Protein AF-A0A2P2GTJ0-F1 (afdb_monomer_lite)

pLDDT: mean 95.36, std 7.03, range [53.28, 98.56]

Radius of gyration: 15.86 Å; chains: 1; bounding box: 34×20×53 Å

Secondary structure (DSSP, 8-state):
---PPPHHHHHHHHHHHHHHHHHHSSS--HHHHHHHHHHHHHHHHHHHHHHHHTT--HHHHHHHHHHHHH-HHHHHHHHHHHHHHHHHT-

Organism: Streptomyces showdoensis (NCBI:txid68268)

Sequence (90 aa):
MAIELSDELIRLQQEAVDARAAATAGSYSAEAWQPWIDAADALQAAITAYAAEKHLLRFDVEKELKFRVLHPEEYAERERKAAEKAAAGK

Foldseek 3Di:
DDDDADPVLLVLVVQLVVLVVQCPVDDHDPVSCVSNVVSVVVNLVVLVVVCVVVVHDSVVSVVNSCCCNVPVPVVVVVVVVVVVVVVVVD

Structure (mmCIF, N/CA/C/O backbone):
data_AF-A0A2P2GTJ0-F1
#
_entry.id   AF-A0A2P2GTJ0-F1
#
loop_
_atom_site.group_PDB
_atom_site.id
_atom_site.type_symbol
_atom_site.label_atom_id
_atom_site.label_alt_id
_atom_site.label_comp_id
_atom_site.label_asym_id
_atom_site.label_entity_id
_atom_site.label_seq_id
_atom_site.pdbx_PDB_ins_code
_atom_site.Cartn_x
_atom_site.Cartn_y
_atom_site.Cartn_z
_atom_site.occupancy
_atom_site.B_iso_or_equiv
_atom_site.auth_seq_id
_atom_site.auth_comp_id
_atom_site.auth_asym_id
_atom_site.auth_atom_id
_atom_site.pdbx_PDB_model_num
ATOM 1 N N . MET A 1 1 ? 9.373 0.245 -17.856 1.00 56.53 1 MET A N 1
ATOM 2 C CA . MET A 1 1 ? 9.697 -1.080 -17.296 1.00 56.53 1 MET A CA 1
ATOM 3 C C . MET A 1 1 ? 8.552 -1.439 -16.373 1.00 56.53 1 MET A C 1
ATOM 5 O O . MET A 1 1 ? 8.198 -0.583 -15.572 1.00 56.53 1 MET A O 1
ATOM 9 N N . ALA A 1 2 ? 7.911 -2.593 -16.559 1.00 78.69 2 ALA A N 1
ATOM 10 C CA . ALA A 1 2 ? 6.904 -3.053 -15.606 1.00 78.69 2 ALA A CA 1
ATOM 11 C C . ALA A 1 2 ? 7.626 -3.413 -14.302 1.00 78.69 2 ALA A C 1
ATOM 13 O O . ALA A 1 2 ? 8.680 -4.051 -14.349 1.00 78.69 2 ALA A O 1
ATOM 14 N N . ILE A 1 3 ? 7.131 -2.920 -13.169 1.00 91.88 3 ILE A N 1
ATOM 15 C CA . ILE A 1 3 ? 7.634 -3.343 -11.865 1.00 91.88 3 ILE A CA 1
ATOM 16 C C . ILE A 1 3 ? 6.853 -4.597 -11.502 1.00 91.88 3 ILE A C 1
ATOM 18 O O . ILE A 1 3 ? 5.654 -4.528 -11.246 1.00 91.88 3 ILE A O 1
ATOM 22 N N . GLU A 1 4 ? 7.536 -5.734 -11.476 1.00 93.44 4 GLU A N 1
ATOM 23 C CA . GLU A 1 4 ? 6.973 -6.950 -10.899 1.00 93.44 4 GLU A CA 1
ATOM 24 C C . GLU A 1 4 ? 6.799 -6.720 -9.395 1.00 93.44 4 GLU A C 1
ATOM 26 O O . GLU A 1 4 ? 7.759 -6.364 -8.710 1.00 93.44 4 GLU A O 1
ATOM 31 N N . LEU A 1 5 ? 5.579 -6.858 -8.883 1.00 95.25 5 LEU A N 1
ATOM 32 C CA . LEU A 1 5 ? 5.266 -6.712 -7.461 1.00 95.25 5 LEU A CA 1
ATOM 33 C C . LEU A 1 5 ? 5.233 -8.091 -6.803 1.00 95.25 5 LEU A C 1
ATOM 35 O O . LEU A 1 5 ? 4.708 -9.035 -7.389 1.00 95.25 5 LEU A O 1
ATOM 39 N N . SER A 1 6 ? 5.748 -8.206 -5.578 1.00 96.25 6 SER A N 1
ATOM 40 C CA . SER A 1 6 ? 5.615 -9.445 -4.811 1.00 96.25 6 SER A CA 1
ATOM 41 C C . SER A 1 6 ? 4.204 -9.601 -4.236 1.00 96.25 6 SER A C 1
ATOM 43 O O . SER A 1 6 ? 3.540 -8.616 -3.895 1.00 96.25 6 SER A O 1
ATOM 45 N N . ASP A 1 7 ? 3.769 -10.850 -4.061 1.00 97.62 7 ASP A N 1
ATOM 46 C CA . ASP A 1 7 ? 2.489 -11.171 -3.415 1.00 97.62 7 ASP A CA 1
ATOM 47 C C 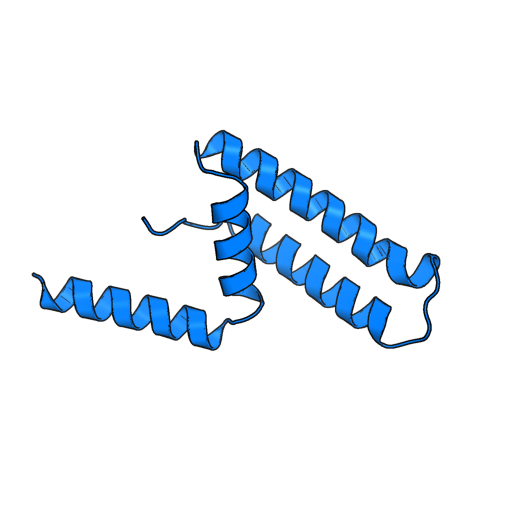. ASP A 1 7 ? 2.418 -10.622 -1.983 1.00 97.62 7 ASP A C 1
ATOM 49 O O . ASP A 1 7 ? 1.360 -10.191 -1.526 1.00 97.62 7 ASP A O 1
ATOM 53 N N . GLU A 1 8 ? 3.555 -10.578 -1.283 1.00 97.38 8 GLU A N 1
ATOM 54 C CA . GLU A 1 8 ? 3.651 -9.995 0.055 1.00 97.38 8 GLU A CA 1
ATOM 55 C C . GLU A 1 8 ? 3.316 -8.500 0.058 1.00 97.38 8 GLU A C 1
ATOM 57 O O . GLU A 1 8 ? 2.517 -8.063 0.887 1.00 97.38 8 GLU A O 1
ATOM 62 N N . LEU A 1 9 ? 3.869 -7.721 -0.880 1.00 98.25 9 LEU A N 1
ATOM 63 C CA . LEU A 1 9 ? 3.564 -6.294 -0.989 1.00 98.25 9 LEU A CA 1
ATOM 64 C C . LEU A 1 9 ? 2.083 -6.063 -1.289 1.00 98.25 9 LEU A C 1
ATOM 66 O O . LEU A 1 9 ? 1.464 -5.179 -0.696 1.00 98.25 9 LEU A O 1
ATOM 70 N N . ILE A 1 10 ? 1.509 -6.871 -2.183 1.00 98.19 10 ILE A N 1
ATOM 71 C CA . ILE A 1 10 ? 0.085 -6.804 -2.535 1.00 98.19 10 ILE A CA 1
ATOM 72 C C . ILE A 1 10 ? -0.780 -7.100 -1.307 1.00 98.19 10 ILE A C 1
ATOM 74 O O . ILE A 1 10 ? -1.694 -6.330 -1.011 1.00 98.19 10 ILE A O 1
ATOM 78 N N . ARG A 1 11 ? -0.462 -8.163 -0.557 1.00 98.38 11 ARG A N 1
ATOM 79 C CA . ARG A 1 11 ? -1.174 -8.531 0.673 1.00 98.38 11 ARG A CA 1
ATOM 80 C C . ARG A 1 11 ? -1.107 -7.416 1.718 1.00 98.38 11 ARG A C 1
ATOM 82 O O . ARG A 1 11 ? -2.149 -7.008 2.219 1.00 98.38 11 ARG A O 1
ATOM 89 N N . LEU A 1 12 ? 0.084 -6.888 2.009 1.00 98.50 12 LEU A N 1
ATOM 90 C CA . LEU A 1 12 ? 0.264 -5.808 2.989 1.00 98.50 12 LEU A CA 1
ATOM 91 C C . LEU A 1 12 ? -0.480 -4.529 2.579 1.00 98.50 12 LEU A C 1
ATOM 93 O O . LEU A 1 12 ? -1.063 -3.844 3.418 1.00 98.50 12 LEU A O 1
ATOM 97 N N . GLN A 1 13 ? -0.498 -4.206 1.282 1.00 98.44 13 GLN A N 1
ATOM 98 C CA . GLN A 1 13 ? -1.249 -3.058 0.784 1.00 98.44 13 GLN A CA 1
ATOM 99 C C . GLN A 1 13 ? -2.761 -3.262 0.929 1.00 98.44 13 GLN A C 1
ATOM 101 O O . GLN A 1 13 ? -3.446 -2.300 1.282 1.00 98.44 13 GLN A O 1
ATOM 106 N N . GLN A 1 14 ? -3.277 -4.474 0.696 1.00 98.31 14 GLN A N 1
ATOM 107 C CA . GLN A 1 14 ? -4.687 -4.796 0.926 1.00 98.31 14 GLN A CA 1
ATOM 108 C C . GLN A 1 14 ? -5.045 -4.696 2.415 1.00 98.31 14 GLN A C 1
ATOM 110 O O . GLN A 1 14 ? -6.016 -4.032 2.759 1.00 98.31 14 GLN A O 1
ATOM 115 N N . GLU A 1 15 ? -4.215 -5.247 3.304 1.00 98.31 15 GLU A N 1
ATOM 116 C CA . GLU A 1 15 ? -4.410 -5.160 4.760 1.00 98.31 15 GLU A CA 1
ATOM 117 C C . GLU A 1 15 ? -4.452 -3.707 5.246 1.00 98.31 15 GLU A C 1
ATOM 119 O O . GLU A 1 15 ? -5.338 -3.330 6.013 1.00 98.31 15 GLU A O 1
ATOM 124 N N . ALA A 1 16 ? -3.551 -2.855 4.747 1.00 98.50 16 ALA A N 1
ATOM 125 C CA . ALA A 1 16 ? -3.569 -1.430 5.060 1.00 98.50 16 ALA A CA 1
ATOM 126 C C . ALA A 1 16 ? -4.830 -0.725 4.521 1.00 98.50 16 ALA A C 1
ATOM 128 O O . ALA A 1 16 ? -5.343 0.195 5.157 1.00 98.50 16 ALA A O 1
ATOM 129 N N . VAL A 1 17 ? -5.352 -1.131 3.360 1.00 98.31 17 VAL A N 1
ATOM 130 C CA . VAL A 1 17 ? -6.603 -0.583 2.805 1.00 98.31 17 VAL A CA 1
ATOM 131 C C . VAL A 1 17 ? -7.806 -1.001 3.645 1.00 98.31 17 VAL A C 1
ATOM 133 O O . VAL A 1 17 ? -8.611 -0.142 4.007 1.00 98.31 17 VAL A O 1
ATOM 136 N N . ASP A 1 18 ? -7.893 -2.275 4.014 1.00 98.00 18 ASP A N 1
ATOM 137 C CA . ASP A 1 18 ? -8.995 -2.823 4.805 1.00 98.00 18 ASP A CA 1
ATOM 138 C C . ASP A 1 18 ? -9.002 -2.231 6.222 1.00 98.00 18 ASP A C 1
ATOM 140 O O . ASP A 1 18 ? -10.043 -1.785 6.713 1.00 98.00 18 ASP A O 1
ATOM 144 N N . ALA A 1 19 ? -7.828 -2.126 6.855 1.00 97.94 19 ALA A N 1
ATOM 145 C CA . ALA A 1 19 ? -7.674 -1.485 8.158 1.00 97.94 19 ALA A CA 1
ATOM 146 C C . ALA A 1 19 ? -8.059 0.001 8.111 1.00 97.94 19 ALA A C 1
ATOM 148 O O . ALA A 1 19 ? -8.732 0.497 9.017 1.00 97.94 19 ALA A O 1
ATOM 149 N N . ARG A 1 20 ? -7.701 0.713 7.031 1.00 97.50 20 ARG A N 1
ATOM 150 C CA . ARG A 1 20 ? -8.133 2.102 6.832 1.00 97.50 20 ARG A CA 1
ATOM 151 C C . ARG A 1 20 ? -9.647 2.195 6.694 1.00 97.50 20 ARG A C 1
ATOM 153 O O . ARG A 1 20 ? -10.254 3.061 7.317 1.00 97.50 20 ARG A O 1
ATOM 160 N N . ALA A 1 21 ? -10.251 1.322 5.889 1.00 97.56 21 ALA A N 1
ATOM 161 C CA . ALA A 1 21 ? -11.695 1.298 5.691 1.00 97.56 21 ALA A CA 1
ATOM 162 C C . ALA A 1 21 ? -12.421 1.103 7.030 1.00 97.56 21 ALA A C 1
ATOM 164 O O . ALA A 1 21 ? -13.314 1.889 7.353 1.00 97.56 21 ALA A O 1
ATOM 165 N N . ALA A 1 22 ? -11.964 0.150 7.850 1.00 97.00 22 ALA A N 1
ATOM 166 C CA . ALA A 1 22 ? -12.484 -0.082 9.195 1.00 97.00 22 ALA A CA 1
ATOM 167 C C . ALA A 1 22 ? -12.331 1.149 10.109 1.00 97.00 22 ALA A C 1
ATOM 169 O O . ALA A 1 22 ? -13.302 1.568 10.737 1.00 97.00 22 ALA A O 1
ATOM 170 N N . ALA A 1 23 ? -11.151 1.778 10.131 1.00 96.62 23 ALA A N 1
ATOM 171 C CA . ALA A 1 23 ? -10.882 2.967 10.946 1.00 96.62 23 ALA A CA 1
ATOM 172 C C . ALA A 1 23 ? -11.733 4.188 10.544 1.00 96.62 23 ALA A C 1
ATOM 174 O O . ALA A 1 23 ? -12.057 5.032 11.380 1.00 96.62 23 ALA A O 1
ATOM 175 N N . THR A 1 24 ? -12.110 4.287 9.264 1.00 97.00 24 THR A N 1
ATOM 176 C CA . THR A 1 24 ? -12.934 5.388 8.728 1.00 97.00 24 THR A CA 1
ATOM 177 C C . THR A 1 24 ? -14.441 5.134 8.768 1.00 97.00 24 THR A C 1
ATOM 179 O O . THR A 1 24 ? -15.212 6.045 8.475 1.00 97.00 24 THR A O 1
ATOM 182 N N . ALA A 1 25 ? -14.882 3.927 9.131 1.00 96.50 25 ALA A N 1
ATOM 183 C CA . ALA A 1 25 ? -16.304 3.587 9.199 1.00 96.50 25 ALA A CA 1
ATOM 184 C C . ALA A 1 25 ? -17.032 4.243 10.390 1.00 96.50 25 ALA A C 1
ATOM 186 O O . ALA A 1 25 ? -18.262 4.298 10.407 1.00 96.50 25 ALA A O 1
ATOM 187 N N . GLY A 1 26 ? -16.289 4.735 11.385 1.00 92.00 26 GLY A N 1
ATOM 188 C CA . GLY A 1 26 ? -16.822 5.375 12.584 1.00 92.00 26 GLY A CA 1
ATOM 189 C C . GLY A 1 26 ? -16.140 6.702 12.911 1.00 92.00 26 GLY A C 1
ATOM 190 O O . GLY A 1 26 ? -15.319 7.219 12.153 1.00 92.00 26 GLY A O 1
ATOM 191 N N . SER A 1 27 ? -16.487 7.261 14.071 1.00 95.31 27 SER A N 1
ATOM 192 C CA . SER A 1 27 ? -15.787 8.421 14.623 1.00 95.31 27 SER A CA 1
ATOM 193 C C . SER A 1 27 ? -14.323 8.089 14.898 1.00 95.31 27 SER A C 1
ATOM 195 O O . SER A 1 27 ? -13.991 6.976 15.298 1.00 95.31 27 SER A O 1
ATOM 197 N N . TYR A 1 28 ? -13.458 9.086 14.738 1.00 94.69 28 TYR A N 1
ATOM 198 C CA . TYR A 1 28 ? -12.042 8.949 15.052 1.00 94.69 28 TYR A CA 1
ATOM 199 C C . TYR A 1 28 ? -11.815 8.536 16.518 1.00 94.69 28 TYR A C 1
ATOM 201 O O . TYR A 1 28 ? -12.315 9.189 17.437 1.00 94.69 28 TYR A O 1
ATOM 209 N N . SER A 1 29 ? -10.995 7.504 16.718 1.00 96.31 29 SER A N 1
ATOM 210 C CA . SER A 1 29 ? -10.326 7.193 17.983 1.00 96.31 29 SER A CA 1
ATOM 211 C C . SER A 1 29 ? -8.932 6.636 17.703 1.00 96.31 29 SER A C 1
ATOM 213 O O . SER A 1 29 ? -8.697 6.036 16.652 1.00 96.31 29 SER A O 1
ATOM 215 N N . ALA A 1 30 ? -7.997 6.827 18.634 1.00 96.19 30 ALA A N 1
ATOM 216 C CA . ALA A 1 30 ? -6.638 6.318 18.469 1.00 96.19 30 ALA A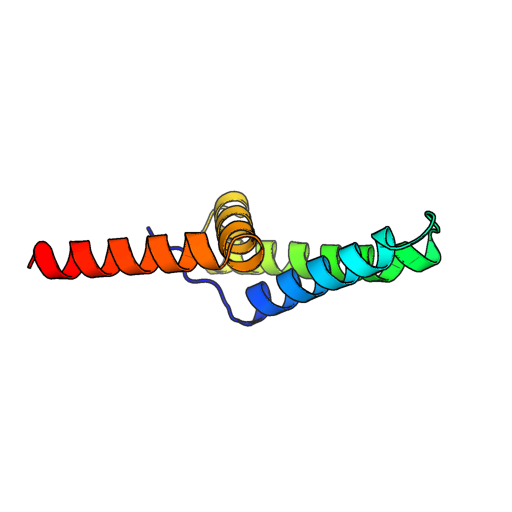 CA 1
ATOM 217 C C . ALA A 1 30 ? -6.633 4.783 18.374 1.00 96.19 30 ALA A C 1
ATOM 219 O O . ALA A 1 30 ? -5.959 4.208 17.525 1.00 96.19 30 ALA A O 1
ATOM 220 N N . GLU A 1 31 ? -7.464 4.127 19.182 1.00 95.88 31 GLU A N 1
ATOM 221 C CA . GLU A 1 31 ? -7.592 2.673 19.234 1.00 95.88 31 GLU A CA 1
ATOM 222 C C . GLU A 1 31 ? -8.132 2.098 17.919 1.00 95.88 31 GLU A C 1
ATOM 224 O O . GLU A 1 31 ? -7.659 1.059 17.467 1.00 95.88 31 GLU A O 1
ATOM 229 N N . ALA A 1 32 ? -9.088 2.778 17.274 1.00 95.50 32 ALA A N 1
ATOM 230 C CA . ALA A 1 32 ? -9.633 2.343 15.987 1.00 95.50 32 ALA A CA 1
ATOM 231 C C . ALA A 1 32 ? -8.638 2.532 14.832 1.00 95.50 32 ALA A C 1
ATOM 233 O O . ALA A 1 32 ? -8.707 1.813 13.838 1.00 95.50 32 ALA A O 1
ATOM 234 N N . TRP A 1 33 ? -7.716 3.491 14.955 1.00 97.50 33 TRP A N 1
ATOM 235 C CA . TRP A 1 3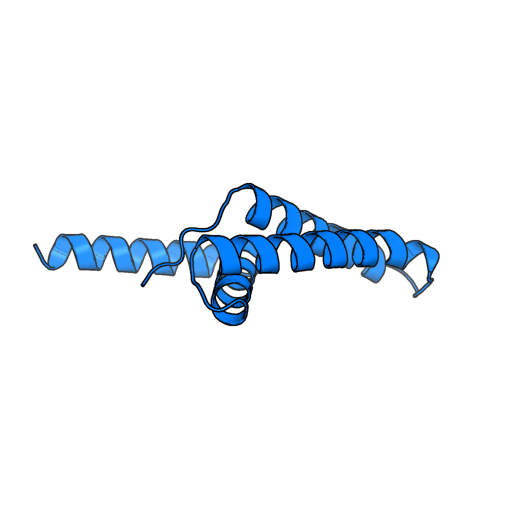3 ? -6.706 3.787 13.938 1.00 97.50 33 TRP A CA 1
ATOM 236 C C . TRP A 1 33 ? -5.419 2.976 14.102 1.00 97.50 33 TRP A C 1
ATOM 238 O O . TRP A 1 33 ? -4.688 2.822 13.124 1.00 97.50 33 TRP A O 1
ATOM 248 N N . GLN A 1 34 ? -5.156 2.415 15.286 1.00 98.06 34 GLN A N 1
ATOM 249 C CA . GLN A 1 34 ? -3.940 1.644 15.553 1.00 98.06 34 GLN A CA 1
ATOM 250 C C . GLN A 1 34 ? -3.697 0.502 14.546 1.00 98.06 34 GLN A C 1
ATOM 252 O O . GLN A 1 34 ? -2.587 0.431 14.022 1.00 98.06 34 GLN A O 1
ATOM 257 N N . PRO A 1 35 ? -4.697 -0.322 14.161 1.00 98.06 35 PRO A N 1
ATOM 258 C CA . PRO A 1 35 ? -4.474 -1.377 13.170 1.00 98.06 35 PRO A CA 1
ATOM 259 C C . PRO A 1 35 ? -4.020 -0.845 11.807 1.00 98.06 35 PRO A C 1
ATOM 261 O O . PRO A 1 35 ? -3.219 -1.478 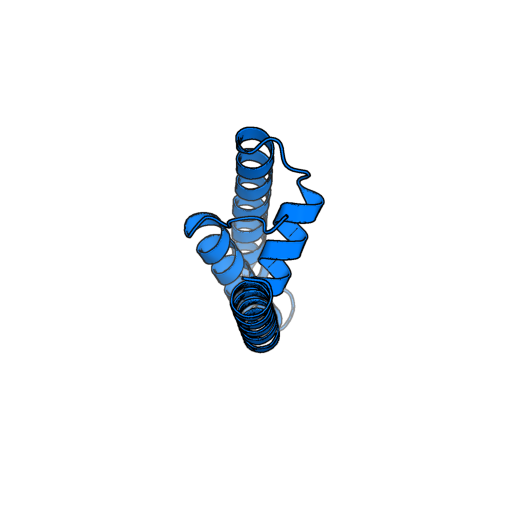11.124 1.00 98.06 35 PRO A O 1
ATOM 264 N N . TRP A 1 36 ? -4.517 0.328 11.401 1.00 98.12 36 TRP A N 1
ATOM 265 C CA . TRP A 1 36 ? -4.085 0.964 10.159 1.00 98.12 36 TRP A CA 1
ATOM 266 C C . TRP A 1 36 ? -2.652 1.486 10.255 1.00 98.12 36 TRP A C 1
ATOM 268 O O . TRP A 1 36 ? -1.903 1.345 9.291 1.00 98.12 36 TRP A O 1
ATOM 278 N N . ILE A 1 37 ? -2.266 2.057 11.400 1.00 98.12 37 ILE A N 1
ATOM 279 C CA . ILE A 1 37 ? -0.896 2.528 11.646 1.00 98.12 37 ILE A CA 1
ATOM 280 C C . ILE A 1 37 ? 0.079 1.350 11.561 1.00 98.12 37 ILE A C 1
ATOM 282 O O . ILE A 1 37 ? 1.028 1.409 10.782 1.00 98.12 37 ILE A O 1
ATOM 286 N N . ASP A 1 38 ? -0.205 0.252 12.265 1.00 98.31 38 ASP A N 1
ATOM 287 C CA . ASP A 1 38 ? 0.654 -0.937 12.275 1.00 98.31 38 ASP A CA 1
ATOM 288 C C . ASP A 1 38 ? 0.794 -1.546 10.866 1.00 98.31 38 ASP A C 1
ATOM 290 O O . ASP A 1 38 ? 1.896 -1.885 10.424 1.00 98.31 38 ASP A O 1
ATOM 294 N N . ALA A 1 39 ? -0.316 -1.641 10.123 1.00 98.31 39 ALA A N 1
ATOM 295 C CA . ALA A 1 39 ? -0.310 -2.134 8.747 1.00 98.31 39 ALA A CA 1
ATOM 296 C C . ALA A 1 39 ? 0.442 -1.192 7.791 1.00 98.31 39 ALA A C 1
ATOM 298 O O . ALA A 1 39 ? 1.173 -1.654 6.911 1.00 98.31 39 ALA A O 1
ATOM 299 N N . ALA A 1 40 ? 0.292 0.126 7.956 1.00 98.19 40 ALA A N 1
ATOM 300 C CA . ALA A 1 40 ? 1.000 1.116 7.155 1.00 98.19 40 ALA A CA 1
ATOM 301 C C . ALA A 1 40 ? 2.514 1.068 7.408 1.00 98.19 40 ALA A C 1
ATOM 303 O O . ALA A 1 40 ? 3.281 1.100 6.446 1.00 98.19 40 ALA A O 1
ATOM 304 N N . ASP A 1 41 ? 2.946 0.927 8.661 1.00 98.56 41 ASP A N 1
ATOM 305 C CA . ASP A 1 41 ? 4.362 0.815 9.017 1.00 98.56 41 ASP A CA 1
ATOM 306 C C . ASP A 1 41 ? 4.989 -0.459 8.434 1.00 98.56 41 ASP A C 1
ATOM 308 O O . ASP A 1 41 ? 6.038 -0.395 7.782 1.00 98.56 41 ASP A O 1
ATOM 312 N N . ALA A 1 42 ? 4.314 -1.605 8.579 1.00 98.44 42 ALA A N 1
ATOM 313 C CA . ALA A 1 42 ? 4.755 -2.870 7.991 1.00 98.44 42 ALA A CA 1
ATOM 314 C C . ALA A 1 42 ? 4.864 -2.783 6.45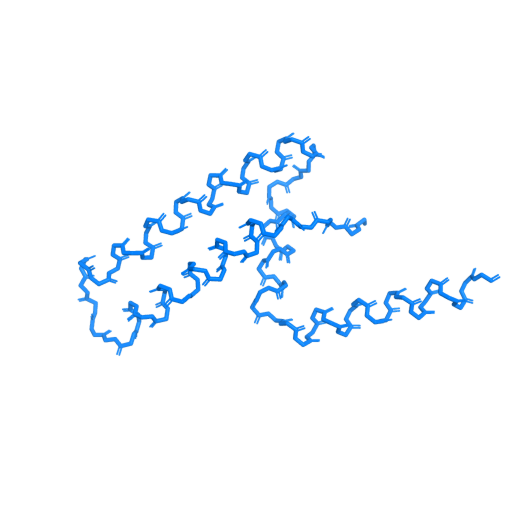9 1.00 98.44 42 ALA A C 1
ATOM 316 O O . ALA A 1 42 ? 5.867 -3.200 5.871 1.00 98.44 42 ALA A O 1
ATOM 317 N N . LEU A 1 43 ? 3.866 -2.179 5.806 1.00 98.56 43 LEU A N 1
ATOM 318 C CA . LEU A 1 43 ? 3.865 -1.947 4.365 1.00 98.56 43 LEU A CA 1
ATOM 319 C C . LEU A 1 43 ? 5.032 -1.049 3.926 1.00 98.56 43 LEU A C 1
ATOM 321 O O . LEU A 1 43 ? 5.737 -1.378 2.973 1.00 98.56 43 LEU A O 1
ATOM 325 N N . GLN A 1 44 ? 5.259 0.084 4.596 1.00 98.56 44 GLN A N 1
ATOM 326 C CA . GLN A 1 44 ? 6.320 1.026 4.219 1.00 98.56 44 GLN A CA 1
ATOM 327 C C . GLN A 1 44 ? 7.719 0.426 4.421 1.00 98.56 44 GLN A C 1
ATOM 329 O O . GLN A 1 44 ? 8.609 0.647 3.588 1.00 98.56 44 GLN A O 1
ATOM 334 N N . ALA A 1 45 ? 7.907 -0.376 5.473 1.00 98.56 45 ALA A N 1
ATOM 335 C CA . ALA A 1 45 ? 9.128 -1.145 5.681 1.00 98.56 45 ALA A CA 1
ATOM 336 C C . ALA A 1 45 ? 9.358 -2.152 4.538 1.00 98.56 45 ALA A C 1
ATOM 338 O O . ALA A 1 45 ? 10.443 -2.173 3.951 1.00 98.56 45 ALA A O 1
ATOM 339 N N . ALA A 1 46 ? 8.328 -2.913 4.155 1.00 98.50 46 ALA A N 1
ATOM 340 C CA . ALA A 1 46 ? 8.409 -3.892 3.072 1.00 98.50 46 ALA A CA 1
ATOM 341 C C . ALA A 1 46 ? 8.685 -3.245 1.702 1.00 98.50 46 ALA A C 1
ATOM 343 O O . ALA A 1 46 ? 9.562 -3.706 0.973 1.00 98.50 46 ALA A O 1
ATOM 344 N N . ILE A 1 47 ? 8.010 -2.136 1.364 1.00 98.50 47 ILE A N 1
ATOM 345 C CA . ILE A 1 47 ? 8.269 -1.378 0.123 1.00 98.50 47 ILE A CA 1
ATOM 346 C C . ILE A 1 47 ? 9.730 -0.918 0.077 1.00 98.50 47 ILE A C 1
ATOM 348 O O . ILE A 1 47 ? 10.380 -1.008 -0.964 1.00 98.50 47 ILE A O 1
ATOM 352 N N . THR A 1 48 ? 10.253 -0.421 1.200 1.00 98.56 48 THR A N 1
ATOM 353 C CA . THR A 1 48 ? 11.635 0.067 1.290 1.00 98.56 48 THR A CA 1
ATOM 354 C C . THR A 1 48 ? 12.638 -1.066 1.081 1.00 98.56 48 THR A C 1
ATOM 356 O O . THR A 1 48 ? 13.561 -0.915 0.279 1.00 98.56 48 THR A O 1
ATOM 359 N N . ALA A 1 49 ? 12.437 -2.207 1.746 1.00 98.25 49 ALA A N 1
ATOM 360 C CA . ALA A 1 49 ? 13.282 -3.387 1.586 1.00 98.25 49 ALA A CA 1
ATOM 361 C C . ALA A 1 49 ? 13.246 -3.919 0.144 1.00 98.25 49 ALA A C 1
ATOM 363 O O . ALA A 1 49 ? 14.297 -4.132 -0.460 1.00 98.25 49 ALA A O 1
ATOM 364 N N . TYR A 1 50 ? 12.052 -4.037 -0.442 1.00 98.00 50 TYR A N 1
ATOM 365 C CA . TYR A 1 50 ? 11.866 -4.508 -1.813 1.00 98.00 50 TYR A CA 1
ATOM 366 C C . TYR A 1 50 ? 12.536 -3.594 -2.842 1.00 98.00 50 TYR A C 1
ATOM 368 O O . TYR A 1 50 ? 13.242 -4.056 -3.738 1.00 98.00 50 TYR A O 1
ATOM 376 N N . ALA A 1 51 ? 12.345 -2.279 -2.709 1.00 97.88 51 ALA A N 1
ATOM 377 C CA . ALA A 1 51 ? 12.952 -1.307 -3.609 1.00 97.88 51 ALA A CA 1
ATOM 378 C C . ALA A 1 51 ? 14.486 -1.372 -3.557 1.00 97.88 51 ALA A C 1
ATOM 380 O O . ALA A 1 51 ? 15.134 -1.342 -4.603 1.00 97.88 51 ALA A O 1
ATOM 381 N N . ALA A 1 52 ? 15.060 -1.523 -2.359 1.00 98.06 52 ALA A N 1
ATOM 382 C CA . ALA A 1 52 ? 16.498 -1.695 -2.187 1.00 98.06 52 ALA A CA 1
ATOM 383 C C . ALA A 1 52 ? 17.007 -2.997 -2.832 1.00 98.06 52 ALA A C 1
ATOM 385 O O . ALA A 1 52 ? 17.982 -2.955 -3.580 1.00 98.06 52 ALA A O 1
ATOM 386 N N . GLU A 1 53 ? 16.326 -4.125 -2.601 1.00 97.50 53 GLU A N 1
ATOM 387 C CA . GLU A 1 53 ? 16.679 -5.435 -3.169 1.00 97.50 53 GLU A CA 1
ATOM 388 C C . GLU A 1 53 ? 16.644 -5.433 -4.705 1.00 97.50 53 GLU A C 1
ATOM 390 O O . GLU A 1 53 ? 17.522 -5.994 -5.356 1.00 97.50 53 GLU A O 1
ATOM 395 N N . LYS A 1 54 ? 15.635 -4.788 -5.300 1.00 96.38 54 LYS A N 1
ATOM 396 C CA . LYS A 1 54 ? 15.452 -4.738 -6.759 1.00 96.38 54 LYS A CA 1
ATOM 397 C C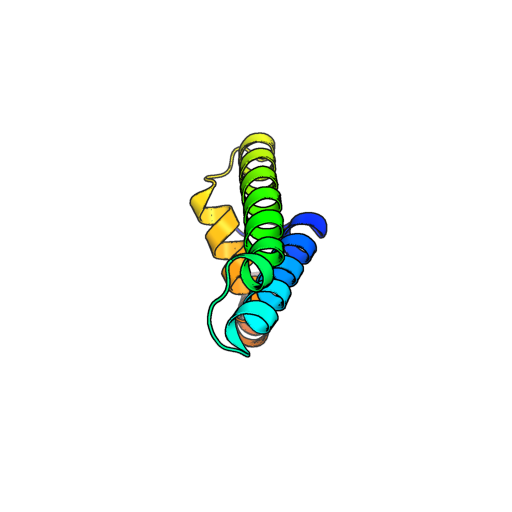 . LYS A 1 54 ? 16.179 -3.576 -7.436 1.00 96.38 54 LYS A C 1
ATOM 399 O O . LYS A 1 54 ? 16.058 -3.425 -8.650 1.00 96.38 54 LYS A O 1
ATOM 404 N N . HIS A 1 55 ? 16.912 -2.754 -6.681 1.00 96.94 55 HIS A N 1
ATOM 405 C CA . HIS A 1 55 ? 17.530 -1.515 -7.168 1.00 96.94 55 HIS A CA 1
ATOM 406 C C . HIS A 1 55 ? 16.530 -0.580 -7.878 1.00 96.94 55 HIS A C 1
ATOM 408 O O . HIS A 1 55 ? 16.845 0.054 -8.887 1.00 96.94 55 HIS A O 1
ATOM 414 N N . LEU A 1 56 ? 15.309 -0.505 -7.348 1.00 96.75 56 LEU A N 1
ATOM 415 C CA . LEU A 1 56 ? 14.225 0.336 -7.848 1.00 96.75 56 LEU A CA 1
ATOM 416 C C . LEU A 1 56 ? 14.057 1.586 -6.981 1.00 96.75 56 LEU A C 1
ATOM 418 O O . LEU A 1 56 ? 14.448 1.632 -5.814 1.00 96.75 56 LEU A O 1
ATOM 422 N N . LEU A 1 57 ? 13.403 2.607 -7.534 1.00 97.50 57 LEU A N 1
ATOM 423 C CA . LEU A 1 57 ? 12.962 3.746 -6.740 1.00 97.50 57 LEU A CA 1
ATOM 424 C C . LEU A 1 57 ? 11.760 3.339 -5.882 1.00 97.50 57 LEU A C 1
ATOM 426 O O . LEU A 1 57 ? 10.740 2.887 -6.401 1.00 97.50 57 LEU A O 1
ATOM 430 N N . ARG A 1 58 ? 11.853 3.582 -4.569 1.00 97.81 58 ARG A N 1
ATOM 431 C CA . ARG A 1 58 ? 10.767 3.349 -3.597 1.00 97.81 58 ARG A CA 1
ATOM 432 C C . ARG A 1 58 ? 9.435 3.945 -4.062 1.00 97.81 58 ARG A C 1
ATOM 434 O O . ARG A 1 58 ? 8.396 3.306 -3.944 1.00 97.81 58 ARG A O 1
ATOM 441 N N . PHE A 1 59 ? 9.491 5.156 -4.619 1.00 97.44 59 PHE A N 1
ATOM 442 C CA . PHE A 1 59 ? 8.329 5.867 -5.151 1.00 97.44 59 PHE A CA 1
ATOM 443 C C . PHE A 1 59 ? 7.632 5.100 -6.282 1.00 97.44 59 PHE A C 1
ATOM 445 O O . PHE A 1 59 ? 6.408 4.998 -6.274 1.00 97.44 59 PHE A O 1
ATOM 452 N N . ASP A 1 60 ? 8.389 4.546 -7.231 1.00 97.75 60 ASP A N 1
ATOM 453 C CA . ASP A 1 60 ? 7.808 3.830 -8.368 1.00 97.75 60 ASP A CA 1
ATOM 454 C C . ASP A 1 60 ? 7.176 2.507 -7.923 1.00 97.75 60 ASP A C 1
ATOM 456 O O . ASP A 1 60 ? 6.082 2.175 -8.377 1.00 97.75 60 ASP A O 1
ATOM 460 N N . VAL A 1 61 ? 7.814 1.800 -6.979 1.00 98.06 61 VAL A N 1
ATOM 461 C CA . VAL A 1 61 ? 7.252 0.589 -6.354 1.00 98.06 61 VAL A CA 1
ATOM 462 C C . VAL A 1 61 ? 5.933 0.911 -5.656 1.00 98.06 61 VAL A C 1
ATOM 464 O O . VAL A 1 61 ? 4.928 0.253 -5.907 1.00 98.06 61 VAL A O 1
ATOM 467 N N . GLU A 1 62 ? 5.911 1.943 -4.810 1.00 98.19 62 GLU A N 1
ATOM 468 C CA . GLU A 1 62 ? 4.709 2.332 -4.071 1.00 98.19 62 GLU A CA 1
ATOM 469 C C . GLU A 1 62 ? 3.579 2.788 -5.005 1.00 98.19 62 GLU A C 1
ATOM 471 O O . GLU A 1 62 ? 2.418 2.434 -4.797 1.00 98.19 62 GLU A O 1
ATOM 476 N N . LYS A 1 63 ? 3.906 3.552 -6.052 1.00 97.88 63 LYS A N 1
ATOM 477 C CA . LYS A 1 63 ? 2.938 4.008 -7.054 1.00 97.88 63 LYS A CA 1
ATOM 478 C C . LYS A 1 63 ? 2.312 2.834 -7.801 1.00 97.88 63 LYS A C 1
ATOM 480 O O . LYS A 1 63 ? 1.092 2.795 -7.947 1.00 97.88 63 LYS A O 1
ATOM 485 N N . GLU A 1 64 ? 3.132 1.903 -8.275 1.00 97.81 64 GLU A N 1
ATOM 486 C CA . GLU A 1 64 ? 2.663 0.719 -8.992 1.00 97.81 64 GLU A CA 1
ATOM 487 C C . GLU A 1 64 ? 1.800 -0.171 -8.086 1.00 97.81 64 GLU A C 1
ATOM 489 O O . GLU A 1 64 ? 0.717 -0.600 -8.487 1.00 97.81 64 GLU A O 1
ATOM 494 N N . LEU A 1 65 ? 2.235 -0.377 -6.840 1.00 98.12 65 LEU A N 1
ATOM 495 C CA . LEU A 1 65 ? 1.512 -1.159 -5.840 1.00 98.12 65 LEU A CA 1
ATOM 496 C C . LEU A 1 65 ? 0.139 -0.565 -5.519 1.00 98.12 65 LEU A C 1
ATOM 498 O O . LEU A 1 65 ? -0.869 -1.272 -5.551 1.00 98.12 65 LEU A O 1
ATOM 502 N N . LYS A 1 66 ? 0.082 0.746 -5.265 1.00 97.69 66 LYS A N 1
ATOM 503 C CA . LYS A 1 66 ? -1.179 1.453 -5.022 1.00 97.69 66 LYS A CA 1
ATOM 504 C C . LYS A 1 66 ? -2.099 1.390 -6.230 1.00 97.69 66 LYS A C 1
ATOM 506 O O . LYS A 1 66 ? -3.286 1.151 -6.052 1.00 97.69 66 LYS A O 1
ATOM 511 N N . PHE A 1 67 ? -1.575 1.567 -7.442 1.00 97.50 67 PHE A N 1
ATOM 512 C CA . PHE A 1 67 ? -2.392 1.467 -8.649 1.00 97.50 67 PHE A CA 1
ATOM 513 C C . PHE A 1 67 ? -2.989 0.062 -8.809 1.00 97.50 67 PHE A C 1
ATOM 515 O O . PHE A 1 67 ? -4.185 -0.062 -9.051 1.00 97.50 67 PHE A O 1
ATOM 522 N N . ARG A 1 68 ? -2.197 -0.992 -8.570 1.00 97.19 68 ARG A N 1
ATOM 523 C CA . ARG A 1 68 ? -2.670 -2.382 -8.627 1.00 97.19 68 ARG A CA 1
ATOM 524 C C . ARG A 1 68 ? -3.802 -2.681 -7.651 1.00 97.19 68 ARG A C 1
ATOM 526 O O . ARG A 1 68 ? -4.763 -3.340 -8.032 1.00 97.19 68 ARG A O 1
ATOM 533 N N . VAL A 1 69 ? -3.674 -2.235 -6.402 1.00 97.50 69 VAL A N 1
ATOM 534 C CA . VAL A 1 69 ? -4.628 -2.585 -5.336 1.00 97.50 69 VAL A CA 1
ATOM 535 C C . VAL A 1 69 ? -5.846 -1.662 -5.325 1.00 97.50 69 VAL A C 1
ATOM 537 O O . VAL A 1 69 ? -6.963 -2.128 -5.136 1.00 97.50 69 VAL A O 1
ATOM 540 N N . LEU A 1 70 ? -5.658 -0.360 -5.547 1.00 97.19 70 LEU A N 1
ATOM 541 C CA . LEU A 1 70 ? -6.745 0.623 -5.462 1.00 97.19 70 LEU A CA 1
ATOM 542 C C . LEU A 1 70 ? -7.536 0.766 -6.769 1.00 97.19 70 LEU A C 1
ATOM 544 O O . LEU A 1 70 ? -8.675 1.222 -6.729 1.00 97.19 70 LEU A O 1
ATOM 548 N N . HIS A 1 71 ? -6.952 0.380 -7.909 1.00 96.69 71 HIS A N 1
ATOM 549 C CA . HIS A 1 71 ? -7.569 0.491 -9.235 1.00 96.69 71 HIS A CA 1
ATOM 550 C C . HIS A 1 71 ? -7.453 -0.827 -10.027 1.00 96.69 71 HIS A C 1
ATOM 552 O O . HIS A 1 71 ? -6.888 -0.841 -11.124 1.00 96.69 71 HIS A O 1
ATOM 558 N N . PRO A 1 72 ? -7.971 -1.957 -9.507 1.00 96.00 72 PRO A N 1
ATOM 559 C CA . PRO A 1 72 ? -7.733 -3.281 -10.089 1.00 96.00 72 PRO A CA 1
ATOM 560 C C . PRO A 1 72 ? -8.262 -3.427 -11.525 1.00 96.00 72 PRO A C 1
ATOM 562 O O . PRO A 1 72 ? -7.632 -4.096 -12.343 1.00 96.00 72 PRO A O 1
ATOM 565 N N . GLU A 1 73 ? -9.381 -2.780 -11.862 1.00 97.31 73 GLU A N 1
ATOM 566 C CA . GLU A 1 73 ? -9.948 -2.810 -13.218 1.00 97.31 73 GLU A CA 1
ATOM 567 C C . GLU A 1 73 ? -9.069 -2.054 -14.226 1.00 97.31 73 GLU A C 1
ATOM 569 O O . GLU A 1 73 ? -8.728 -2.591 -15.282 1.00 97.31 73 GLU A O 1
ATOM 574 N N . GLU A 1 74 ? -8.644 -0.833 -13.880 1.00 97.44 74 GLU A N 1
ATOM 575 C CA . GLU A 1 74 ? -7.747 -0.022 -14.714 1.00 97.44 74 GLU A CA 1
ATOM 576 C C . GLU A 1 74 ? -6.379 -0.697 -14.872 1.00 97.44 74 GLU A C 1
ATOM 578 O O . GLU A 1 74 ? -5.789 -0.689 -15.956 1.00 97.44 74 GLU A O 1
ATOM 583 N N . TYR A 1 75 ? -5.888 -1.324 -13.800 1.00 95.44 75 TYR A N 1
ATOM 584 C CA . TYR A 1 75 ? -4.665 -2.111 -13.819 1.00 95.44 75 TYR A CA 1
ATOM 585 C C . TYR A 1 75 ? -4.781 -3.278 -14.802 1.00 95.44 75 TYR A C 1
ATOM 587 O O . TYR A 1 75 ? -3.952 -3.410 -15.702 1.00 95.44 75 TYR A O 1
ATOM 595 N N . ALA A 1 76 ? -5.841 -4.083 -14.692 1.00 95.56 76 ALA A N 1
ATOM 596 C CA . ALA A 1 76 ? -6.082 -5.214 -15.583 1.00 95.56 76 ALA A CA 1
ATOM 597 C C . ALA A 1 76 ? -6.222 -4.779 -17.051 1.00 95.56 76 ALA A C 1
ATOM 599 O O . ALA A 1 76 ? -5.706 -5.445 -17.952 1.00 95.56 76 ALA A O 1
ATOM 600 N N . GLU A 1 77 ? -6.872 -3.643 -17.314 1.00 97.25 77 GLU A N 1
ATOM 601 C CA . GLU A 1 77 ? -6.948 -3.080 -18.661 1.00 97.25 77 GLU A CA 1
ATOM 602 C C . GLU A 1 77 ? -5.570 -2.658 -19.192 1.00 97.25 77 GLU A C 1
ATOM 604 O O . GLU A 1 77 ? -5.257 -2.918 -20.360 1.00 97.25 77 GLU A O 1
ATOM 609 N N . ARG A 1 78 ? -4.734 -2.027 -18.360 1.00 95.31 78 ARG A N 1
ATOM 610 C CA . ARG A 1 78 ? -3.369 -1.631 -18.732 1.00 95.31 78 ARG A CA 1
ATOM 611 C C . ARG A 1 78 ? -2.517 -2.849 -19.090 1.00 95.31 78 ARG A C 1
ATOM 613 O O . ARG A 1 78 ? -1.844 -2.820 -20.121 1.00 95.31 78 ARG A O 1
ATOM 620 N N . GLU A 1 79 ? -2.600 -3.917 -18.299 1.00 93.69 79 GLU A N 1
ATOM 621 C CA . GLU A 1 79 ? -1.902 -5.183 -18.561 1.00 93.69 79 GLU A CA 1
ATOM 622 C C . GLU A 1 79 ? -2.397 -5.843 -19.856 1.00 93.69 79 GLU A C 1
ATOM 624 O O . GLU A 1 79 ? -1.592 -6.248 -20.698 1.00 93.69 79 GLU A O 1
ATOM 629 N N . ARG A 1 80 ? -3.719 -5.870 -20.087 1.00 95.69 80 ARG A N 1
ATOM 630 C CA . ARG A 1 80 ? -4.305 -6.391 -21.332 1.00 95.69 80 ARG A CA 1
ATOM 631 C C . ARG A 1 80 ? -3.790 -5.634 -22.558 1.00 95.69 80 ARG A C 1
ATOM 633 O O . ARG A 1 80 ? -3.309 -6.256 -23.502 1.00 95.69 80 ARG A O 1
ATOM 640 N N . LYS A 1 81 ? -3.831 -4.297 -22.532 1.00 94.69 81 LYS A N 1
ATOM 641 C CA . LYS A 1 81 ? -3.337 -3.448 -23.633 1.00 94.69 81 LYS A CA 1
ATOM 642 C C . LYS A 1 81 ? -1.838 -3.634 -23.875 1.00 94.69 81 LYS A C 1
ATOM 644 O O . LYS A 1 81 ? -1.390 -3.619 -25.022 1.00 94.69 81 LYS A O 1
ATOM 649 N N . ALA A 1 82 ? -1.051 -3.805 -22.812 1.00 91.94 82 ALA A N 1
ATOM 650 C CA . ALA A 1 82 ? 0.377 -4.084 -22.928 1.00 91.94 82 ALA A CA 1
ATOM 651 C C . ALA A 1 82 ? 0.634 -5.440 -23.611 1.00 91.94 82 ALA A C 1
ATOM 653 O O . ALA A 1 82 ? 1.461 -5.509 -24.524 1.00 91.94 82 ALA A O 1
ATOM 654 N N . ALA A 1 83 ? -0.114 -6.483 -23.235 1.00 91.44 83 ALA A N 1
ATOM 655 C CA . ALA A 1 83 ? -0.038 -7.807 -23.850 1.00 91.44 83 ALA A CA 1
ATOM 656 C C . ALA A 1 83 ? -0.457 -7.797 -25.333 1.00 91.44 83 ALA A C 1
ATOM 658 O O . ALA A 1 83 ? 0.256 -8.346 -26.175 1.00 91.44 83 ALA A O 1
ATOM 659 N N . GLU A 1 84 ? -1.557 -7.121 -25.678 1.00 95.38 84 GLU A N 1
ATOM 660 C CA . GLU A 1 84 ? -2.020 -6.956 -27.066 1.00 95.38 84 GLU A CA 1
ATOM 661 C C . GLU A 1 84 ? -0.961 -6.265 -27.936 1.00 95.38 84 GLU A C 1
ATOM 663 O O . GLU A 1 84 ? -0.634 -6.735 -29.027 1.00 95.38 84 GLU A O 1
ATOM 668 N N . LYS A 1 85 ? -0.359 -5.177 -27.435 1.00 92.31 85 LYS A N 1
ATOM 669 C CA . LYS A 1 85 ? 0.712 -4.464 -28.142 1.00 92.31 85 LYS A CA 1
ATOM 670 C C . LYS A 1 85 ? 1.957 -5.334 -28.335 1.00 92.31 85 LYS A C 1
ATOM 672 O O . LYS A 1 85 ? 2.573 -5.280 -29.398 1.00 92.31 85 LYS A O 1
ATOM 677 N N . ALA A 1 86 ? 2.333 -6.126 -27.330 1.00 90.31 86 ALA A N 1
ATOM 678 C CA . ALA A 1 86 ? 3.464 -7.047 -27.423 1.00 90.31 86 ALA A CA 1
ATOM 679 C C . ALA A 1 86 ? 3.225 -8.170 -28.448 1.00 90.31 86 ALA A C 1
ATOM 681 O O . ALA A 1 86 ? 4.169 -8.597 -29.110 1.00 90.31 86 ALA A O 1
ATOM 682 N N . ALA A 1 87 ? 1.976 -8.620 -28.606 1.00 91.00 87 ALA A N 1
ATOM 683 C CA . ALA A 1 87 ? 1.592 -9.600 -29.619 1.00 91.00 87 ALA A CA 1
ATOM 684 C C . ALA A 1 87 ? 1.551 -9.009 -31.040 1.00 91.00 87 ALA A C 1
ATOM 686 O O . ALA A 1 87 ? 1.924 -9.695 -31.983 1.00 91.00 87 ALA A O 1
ATOM 687 N N . ALA A 1 88 ? 1.136 -7.747 -31.195 1.00 88.19 88 ALA A N 1
ATOM 688 C CA . ALA A 1 88 ? 1.027 -7.075 -32.496 1.00 88.19 88 ALA A CA 1
ATOM 689 C C . ALA A 1 88 ? 2.359 -6.535 -33.056 1.00 88.19 88 ALA A C 1
ATOM 691 O O . ALA A 1 88 ? 2.442 -6.214 -34.238 1.00 88.19 88 ALA A O 1
ATOM 692 N N . GLY A 1 89 ? 3.381 -6.373 -32.210 1.00 77.00 89 GLY A N 1
ATOM 693 C CA . GLY A 1 89 ? 4.721 -5.913 -32.602 1.00 77.00 89 GLY A CA 1
ATOM 694 C C . GLY A 1 89 ? 5.722 -7.030 -32.926 1.00 77.00 89 GLY A C 1
ATOM 695 O O . GLY A 1 89 ? 6.897 -6.727 -33.131 1.00 77.00 89 GLY A O 1
ATOM 696 N N . LYS A 1 90 ? 5.280 -8.291 -32.917 1.00 53.28 90 LYS A N 1
ATOM 697 C CA . LYS A 1 90 ? 6.026 -9.475 -33.368 1.00 53.28 90 LYS A CA 1
ATOM 698 C C . LYS A 1 90 ? 5.580 -9.875 -34.768 1.00 53.28 90 LYS A C 1
ATOM 700 O O . LYS A 1 90 ? 6.446 -10.404 -35.495 1.00 53.28 90 LYS A O 1
#